Protein AF-A0A840Y8A4-F1 (afdb_monomer)

Nearest PDB structures (foldseek):
  4bb7-assembly2_C  TM=6.276E-01  e=5.719E-01  Saccharomyces cerevisiae
  6hq9-assembly2_B  TM=5.822E-01  e=1.535E+00  Homo sapiens
  8rth-assembly1_A  TM=4.497E-01  e=5.397E-01  Trypanosoma brucei

Radius of gyration: 28.58 Å; Cα contacts (8 Å, |Δi|>4): 169; chains: 1; bounding box: 85×35×84 Å

Mean predicted aligned error: 19.5 Å

Secondary structure (DSSP, 8-state):
-----------PPP----------------SSSSS---------------TT-TT--SPPPPPPPP-TT---------HHHHHHHHPPTT-EEEEEETTEEEEEEEEEEEE-TTS-EEEEEEESSTT-TT-S--EEEEEETTTEEEEE--SSTT------

pLDDT: mean 70.88, std 17.16, range [44.0, 96.19]

Foldseek 3Di:
DDDDDDDDDD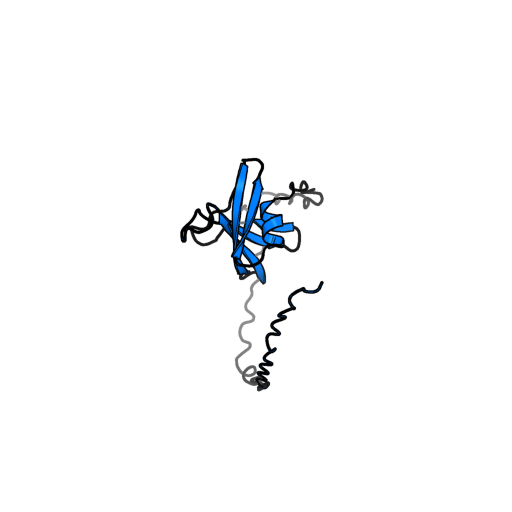DDDDDDPPDP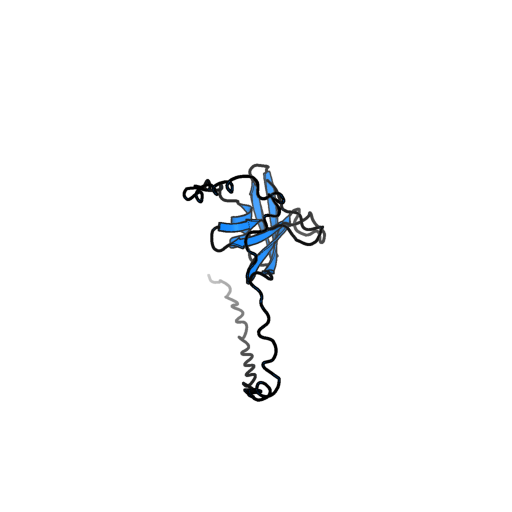DDDPDDDPPPPPPDDDPDDPDDPPPPPPCDPPPVPPPDDDDDDPPPPPDPPPPDPDDDQVLVCQVPPDAQDWDFTQDPVGTWIKGWHDWDQDPVRWIKTWIAIDDPDDPVHDAIWMWTQDVVNGTDTDDDPPPGRDRDDD

Organism: NCBI:txid693023

Sequence (160 aa):
MLTGPASARRKCPTRPTTVRVAAAIRPLALLLALAGPMLAGCARSTAESSWWNPAGIGPAPQSPPPATDVVLPARAADPLAAFAARARQGQAESVQLPQGVVSARMVRAYNAASGRECRELQFGPSGIAGGAPGATYCNDPSQGWVAARALLRGGAVYRP

Solvent-accessible surface area (backbone atoms only — not comparable to full-atom values): 11026 Å² total; per-residue (Å²): 134,89,82,85,84,81,88,82,84,82,78,77,83,84,77,85,80,82,77,85,78,76,86,79,88,73,87,84,85,78,84,86,84,87,81,77,100,73,74,98,64,90,73,75,77,74,70,82,80,39,94,88,48,89,79,74,79,73,81,77,80,76,76,75,75,80,80,85,76,76,77,73,73,82,70,76,82,52,56,66,34,57,43,60,74,69,56,47,76,69,40,68,48,79,41,73,50,99,92,44,78,42,40,39,28,30,66,46,76,47,68,46,97,86,69,34,50,30,36,35,31,38,36,49,75,89,83,53,90,86,48,48,71,26,32,35,33,30,49,36,97,90,74,41,50,38,86,35,72,46,88,57,96,74,44,34,61,81,74,134

Structure (mmCIF, N/CA/C/O backbone):
data_AF-A0A840Y8A4-F1
#
_entry.id   AF-A0A840Y8A4-F1
#
loop_
_atom_site.group_PDB
_atom_site.id
_atom_site.type_symbol
_atom_site.label_atom_id
_atom_site.label_alt_id
_atom_site.label_comp_id
_atom_site.label_asym_id
_atom_site.label_entity_id
_atom_site.label_seq_id
_atom_site.pdbx_PDB_ins_code
_atom_site.Cartn_x
_atom_site.Cartn_y
_atom_site.Cartn_z
_atom_site.occupancy
_atom_site.B_iso_or_equiv
_atom_site.auth_seq_id
_atom_site.auth_comp_id
_atom_site.auth_asym_id
_atom_site.auth_atom_id
_atom_site.pdbx_PDB_model_num
ATOM 1 N N . MET A 1 1 ? 33.668 -12.613 44.389 1.00 47.59 1 MET A N 1
ATOM 2 C CA . MET A 1 1 ? 33.091 -11.254 44.496 1.00 47.59 1 MET A CA 1
ATOM 3 C C . MET A 1 1 ? 32.134 -11.090 43.315 1.00 47.59 1 MET A C 1
ATOM 5 O O . MET A 1 1 ? 32.611 -10.979 42.201 1.00 47.59 1 MET A O 1
ATOM 9 N N . LEU A 1 2 ? 30.849 -11.462 43.423 1.00 50.22 2 LEU A N 1
ATOM 10 C CA . LEU A 1 2 ? 29.735 -10.659 43.979 1.00 50.22 2 LEU A CA 1
ATOM 11 C C . LEU A 1 2 ? 29.718 -9.277 43.307 1.00 50.22 2 LEU A C 1
ATOM 13 O O . LEU A 1 2 ? 30.499 -8.419 43.684 1.00 50.22 2 LEU A O 1
ATOM 17 N N . THR A 1 3 ? 28.921 -9.011 42.274 1.00 53.31 3 THR A N 1
ATOM 18 C CA . THR A 1 3 ? 27.483 -8.712 42.400 1.00 53.31 3 THR A CA 1
ATOM 19 C C . THR A 1 3 ? 26.913 -8.404 41.005 1.00 53.31 3 THR A C 1
ATOM 21 O O . THR A 1 3 ? 27.535 -7.690 40.227 1.00 53.31 3 THR A O 1
ATOM 24 N N . GLY A 1 4 ? 25.725 -8.924 40.687 1.00 44.00 4 GLY A N 1
ATOM 25 C CA . GLY A 1 4 ? 24.885 -8.402 39.601 1.00 44.00 4 GLY A CA 1
ATOM 26 C C . GLY A 1 4 ? 23.770 -7.511 40.162 1.00 44.00 4 GLY A C 1
ATOM 27 O O . GLY A 1 4 ? 23.504 -7.584 41.363 1.00 44.00 4 GLY A O 1
ATOM 28 N N . PRO A 1 5 ? 23.058 -6.737 39.324 1.00 65.06 5 PRO A N 1
ATOM 29 C CA . PRO A 1 5 ? 21.736 -6.246 39.687 1.00 65.06 5 PRO A CA 1
ATOM 30 C C . PRO A 1 5 ? 20.634 -6.747 38.740 1.00 65.06 5 PRO A C 1
ATOM 32 O O . PRO A 1 5 ? 20.546 -6.405 37.565 1.00 65.06 5 PRO A O 1
ATOM 35 N N . ALA A 1 6 ? 19.799 -7.601 39.329 1.00 56.97 6 ALA A N 1
ATOM 36 C CA . ALA A 1 6 ? 18.347 -7.481 39.441 1.00 56.97 6 ALA A CA 1
ATOM 37 C C . ALA A 1 6 ? 17.531 -6.879 38.274 1.00 56.97 6 ALA A C 1
ATOM 39 O O . ALA A 1 6 ? 17.394 -5.674 38.091 1.00 56.97 6 ALA A O 1
ATOM 40 N N . SER A 1 7 ? 16.841 -7.806 37.608 1.00 51.59 7 SER A N 1
ATOM 41 C CA . SER A 1 7 ? 15.458 -7.741 37.118 1.00 51.59 7 SER A CA 1
ATOM 42 C C . SER A 1 7 ? 14.576 -6.604 37.671 1.00 51.59 7 SER A C 1
ATOM 44 O O . SER A 1 7 ? 14.338 -6.521 38.872 1.00 51.59 7 SER A O 1
ATOM 46 N N . ALA A 1 8 ? 13.921 -5.869 36.767 1.00 60.44 8 ALA A N 1
ATOM 47 C CA . ALA A 1 8 ? 12.669 -5.167 37.053 1.00 60.44 8 ALA A CA 1
ATOM 48 C C . ALA A 1 8 ? 11.642 -5.461 35.945 1.00 60.44 8 ALA A C 1
ATOM 50 O O . ALA A 1 8 ? 11.446 -4.690 35.005 1.00 60.44 8 ALA A O 1
ATOM 51 N N . ARG A 1 9 ? 10.980 -6.622 36.046 1.00 55.09 9 ARG A N 1
ATOM 52 C CA . ARG A 1 9 ? 9.798 -6.960 35.239 1.00 55.09 9 ARG A CA 1
ATOM 53 C C . ARG A 1 9 ? 8.618 -6.120 35.726 1.00 55.09 9 ARG A C 1
ATOM 55 O O . ARG A 1 9 ? 8.007 -6.440 36.743 1.00 55.09 9 ARG A O 1
ATOM 62 N N . ARG A 1 10 ? 8.261 -5.065 34.995 1.00 63.56 10 ARG A N 1
ATOM 63 C CA . ARG A 1 10 ? 6.990 -4.362 35.208 1.00 63.56 10 ARG A CA 1
ATOM 64 C C . ARG A 1 10 ? 5.858 -5.178 34.579 1.00 63.56 10 ARG A C 1
ATOM 66 O O . ARG A 1 10 ? 5.663 -5.159 33.370 1.00 63.56 10 ARG A O 1
ATOM 73 N N . LYS A 1 11 ? 5.141 -5.934 35.416 1.00 58.84 11 LYS A N 1
ATOM 74 C CA . LYS A 1 11 ? 3.831 -6.516 35.092 1.00 58.84 11 LYS A CA 1
ATOM 75 C C . LYS A 1 11 ? 2.822 -5.369 34.986 1.00 58.84 11 LYS A C 1
ATOM 77 O O . LYS A 1 11 ? 2.496 -4.762 36.002 1.00 58.84 11 LYS A O 1
ATOM 82 N N . CYS A 1 12 ? 2.337 -5.066 33.783 1.00 60.59 12 CYS A N 1
ATOM 83 C CA . CYS A 1 12 ? 1.138 -4.242 33.636 1.00 60.59 12 CYS A CA 1
ATOM 84 C C . CYS A 1 12 ? -0.084 -5.068 34.072 1.00 60.59 12 CYS A C 1
ATOM 86 O O . CYS A 1 12 ? -0.254 -6.181 33.569 1.00 60.59 12 CYS A O 1
ATOM 88 N N . PRO A 1 13 ? -0.927 -4.564 34.988 1.00 67.75 13 PRO A N 1
ATOM 89 C CA . PRO A 1 13 ? -2.176 -5.220 35.335 1.00 67.75 13 PRO A CA 1
ATOM 90 C C . PRO A 1 13 ? -3.147 -5.174 34.149 1.00 67.75 13 PRO A C 1
ATOM 92 O O . PRO A 1 13 ? -3.542 -4.112 33.667 1.00 67.75 13 PRO A O 1
ATOM 95 N N . THR A 1 14 ? -3.520 -6.364 33.692 1.00 59.88 14 THR A N 1
ATOM 96 C CA . THR A 1 14 ? -4.618 -6.644 32.772 1.00 59.88 14 THR A CA 1
ATOM 97 C C . THR A 1 14 ? -5.914 -6.090 33.361 1.00 59.88 14 THR A C 1
ATOM 99 O O . THR A 1 14 ? -6.345 -6.530 34.425 1.00 59.88 14 THR A O 1
ATOM 102 N N . ARG A 1 15 ? -6.537 -5.116 32.691 1.00 59.41 15 ARG A N 1
ATOM 103 C CA . ARG A 1 15 ? -7.843 -4.569 33.076 1.00 59.41 15 ARG A CA 1
ATOM 104 C C . ARG A 1 15 ? -8.936 -5.334 32.317 1.00 59.41 15 ARG A C 1
ATOM 106 O O . ARG A 1 15 ? -9.026 -5.168 31.102 1.00 59.41 15 ARG A O 1
ATOM 113 N N . PRO A 1 16 ? -9.750 -6.179 32.974 1.00 58.38 16 PRO A N 1
ATOM 114 C CA . PRO A 1 16 ? -10.905 -6.785 32.333 1.00 58.38 16 PRO A CA 1
ATOM 115 C C . PRO A 1 16 ? -12.035 -5.755 32.294 1.00 58.38 16 PRO A C 1
ATOM 117 O O . PRO A 1 16 ? -12.735 -5.544 33.280 1.00 58.38 16 PRO A O 1
ATOM 120 N N . THR A 1 17 ? -12.221 -5.093 31.154 1.00 57.06 17 THR A N 1
ATOM 121 C CA . THR A 1 17 ? -13.444 -4.321 30.919 1.00 57.06 17 THR A CA 1
ATOM 122 C C . THR A 1 17 ? -14.475 -5.255 30.299 1.00 57.06 17 THR A C 1
ATOM 124 O O . THR A 1 17 ? -14.635 -5.338 29.084 1.00 57.06 17 THR A O 1
ATOM 127 N N . THR A 1 18 ? -15.163 -6.005 31.155 1.00 54.25 18 THR A N 1
ATOM 128 C CA . THR A 1 18 ? -16.422 -6.666 30.815 1.00 54.25 18 THR A CA 1
ATOM 129 C C . THR A 1 18 ? -17.486 -5.600 30.596 1.00 54.25 18 THR A C 1
ATOM 131 O O . THR A 1 18 ? -18.108 -5.137 31.549 1.00 54.25 18 THR A O 1
ATOM 134 N N . VAL A 1 19 ? -17.718 -5.218 29.342 1.00 54.78 19 VAL A N 1
ATOM 135 C CA . VAL A 1 19 ? -18.962 -4.547 28.957 1.00 54.78 19 VAL A CA 1
ATOM 136 C C . VAL A 1 19 ? -19.874 -5.609 28.357 1.00 54.78 19 VAL A C 1
ATOM 138 O O . VAL A 1 19 ? -19.803 -5.935 27.176 1.00 54.78 19 VAL A O 1
ATOM 141 N N . ARG A 1 20 ? -20.718 -6.190 29.213 1.00 52.62 20 ARG A N 1
ATOM 142 C CA . ARG A 1 20 ? -21.919 -6.908 28.788 1.00 52.62 20 ARG A CA 1
ATOM 143 C C . ARG A 1 20 ? -22.947 -5.850 28.390 1.00 52.62 20 ARG A C 1
ATOM 145 O O . ARG A 1 20 ? -23.600 -5.294 29.267 1.00 52.62 20 ARG A O 1
ATOM 152 N N . VAL A 1 21 ? -23.084 -5.554 27.099 1.00 53.09 21 VAL A N 1
ATOM 153 C CA . VAL A 1 21 ? -24.300 -4.890 26.609 1.00 53.09 21 VAL A C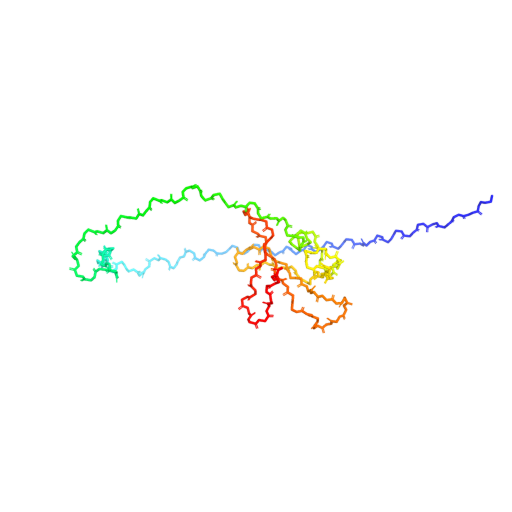A 1
ATOM 154 C C . VAL A 1 21 ? -25.271 -5.985 26.213 1.00 53.09 21 VAL A C 1
ATOM 156 O O . VAL A 1 21 ? -24.994 -6.811 25.345 1.00 53.09 21 VAL A O 1
ATOM 159 N N . ALA A 1 22 ? -26.366 -6.021 26.959 1.00 49.91 22 ALA A N 1
ATOM 160 C CA . ALA A 1 22 ? -27.440 -6.974 26.834 1.00 49.91 22 ALA A CA 1
ATOM 161 C C . ALA A 1 22 ? -28.058 -6.946 25.432 1.00 49.91 22 ALA A C 1
ATOM 163 O O . ALA A 1 22 ? -28.280 -5.890 24.838 1.00 49.91 22 ALA A O 1
ATOM 164 N N . ALA A 1 23 ? -28.377 -8.143 24.952 1.00 49.72 23 ALA A N 1
ATOM 165 C CA . ALA A 1 23 ? -29.272 -8.370 23.841 1.00 49.72 23 ALA A CA 1
ATOM 166 C C . ALA A 1 23 ? -30.635 -7.725 24.135 1.00 49.72 23 ALA A C 1
ATOM 168 O O . ALA A 1 23 ? -31.332 -8.126 25.065 1.00 49.72 23 ALA A O 1
ATOM 169 N N . ALA A 1 24 ? -31.028 -6.754 23.315 1.00 53.53 24 ALA A N 1
ATOM 170 C CA . ALA A 1 24 ? -32.411 -6.315 23.201 1.00 53.53 24 ALA A CA 1
ATOM 171 C C . ALA A 1 24 ? -32.947 -6.814 21.858 1.00 53.53 24 ALA A C 1
ATOM 173 O O . ALA A 1 24 ? -32.979 -6.109 20.855 1.00 53.53 24 ALA A O 1
ATOM 174 N N . ILE A 1 25 ? -33.332 -8.087 21.862 1.00 54.22 25 ILE A N 1
ATOM 175 C CA . ILE A 1 25 ? -34.215 -8.676 20.864 1.00 54.22 25 ILE A CA 1
ATOM 176 C C . ILE A 1 25 ? -35.586 -8.034 21.086 1.00 54.22 25 ILE A C 1
ATOM 178 O O . ILE A 1 25 ? -36.224 -8.287 22.108 1.00 54.22 25 ILE A O 1
ATOM 182 N N . ARG A 1 26 ? -36.059 -7.217 2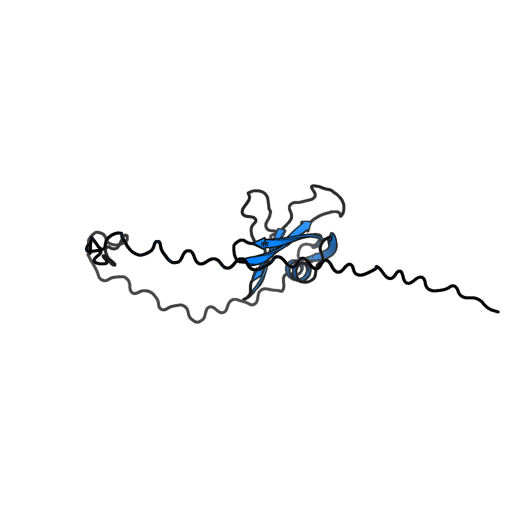0.141 1.00 49.06 26 ARG A N 1
ATOM 183 C CA . ARG A 1 26 ? -37.494 -6.956 19.985 1.00 49.06 26 ARG A CA 1
ATOM 184 C C . ARG A 1 26 ? -37.892 -7.056 18.509 1.00 49.06 26 ARG A C 1
ATOM 186 O O . ARG A 1 26 ? -37.342 -6.323 17.689 1.00 49.06 26 ARG A O 1
ATOM 193 N N . PRO A 1 27 ? -38.815 -7.975 18.171 1.00 46.09 27 PRO A N 1
ATOM 194 C CA . PRO A 1 27 ? -39.220 -8.256 16.807 1.00 46.09 27 PRO A CA 1
ATOM 195 C C . PRO A 1 27 ? -40.250 -7.212 16.374 1.00 46.09 27 PRO A C 1
ATOM 197 O O . PRO A 1 27 ? -41.375 -7.208 16.862 1.00 46.09 27 PRO A O 1
ATOM 200 N N . LEU A 1 28 ? -39.890 -6.336 15.438 1.00 47.59 28 LEU A N 1
ATOM 201 C CA . LEU A 1 28 ? -40.871 -5.527 14.707 1.00 47.59 28 LEU A CA 1
ATOM 202 C C . LEU A 1 28 ? -41.238 -6.231 13.391 1.00 47.59 28 LEU A C 1
ATOM 204 O O . LEU A 1 28 ? -41.190 -5.662 12.307 1.00 47.59 28 LEU A O 1
ATOM 208 N N . ALA A 1 29 ? -41.576 -7.513 13.506 1.00 51.56 29 ALA A N 1
ATOM 209 C CA . ALA A 1 29 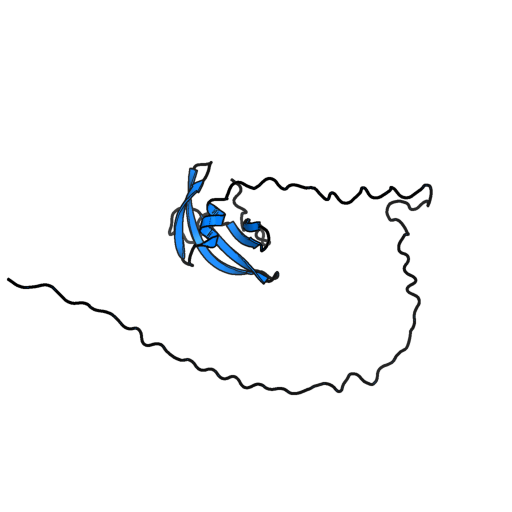? -42.158 -8.325 12.450 1.00 51.56 29 ALA A CA 1
ATOM 210 C C . ALA A 1 29 ? -43.689 -8.214 12.527 1.00 51.56 29 ALA A C 1
ATOM 212 O O . ALA A 1 29 ? -44.349 -9.179 12.886 1.00 51.56 29 ALA A O 1
ATOM 213 N N . LEU A 1 30 ? -44.263 -7.026 12.287 1.00 52.62 30 LEU A N 1
ATOM 214 C CA . LEU A 1 30 ? -45.726 -6.888 12.156 1.00 52.62 30 LEU A CA 1
ATOM 215 C C . LEU A 1 30 ? -46.199 -5.606 11.439 1.00 52.62 30 LEU A C 1
ATOM 217 O O . LEU A 1 30 ? -47.269 -5.088 11.734 1.00 52.62 30 LEU A O 1
ATOM 221 N N . LEU A 1 31 ? -45.425 -5.080 10.487 1.00 49.50 31 LEU A N 1
ATOM 222 C CA . LEU A 1 31 ? -45.873 -4.006 9.577 1.00 49.50 31 LEU A CA 1
ATOM 223 C C . LEU A 1 31 ? -45.632 -4.390 8.106 1.00 49.50 31 LEU A C 1
ATOM 225 O O . LEU A 1 31 ? -45.325 -3.559 7.262 1.00 49.50 31 LEU A O 1
ATOM 229 N N . LEU A 1 32 ? -45.764 -5.686 7.816 1.00 52.44 32 LEU A N 1
ATOM 230 C CA . LEU A 1 32 ? -45.528 -6.305 6.506 1.00 52.44 32 LEU A CA 1
ATOM 231 C C . LEU A 1 32 ? -46.817 -6.869 5.878 1.00 52.44 32 LEU A C 1
ATOM 233 O O . LEU A 1 32 ? -46.741 -7.737 5.018 1.00 52.44 32 LEU A O 1
ATOM 237 N N . ALA A 1 33 ? -48.003 -6.420 6.310 1.00 54.59 33 ALA A N 1
ATOM 238 C CA . ALA A 1 33 ? -49.244 -7.138 6.000 1.00 54.59 33 ALA A CA 1
ATOM 239 C C . ALA A 1 33 ? -50.300 -6.415 5.143 1.00 54.59 33 ALA A C 1
ATOM 241 O O . ALA A 1 33 ? -51.204 -7.104 4.692 1.00 54.59 33 ALA A O 1
ATOM 242 N N . LEU A 1 34 ? -50.264 -5.098 4.889 1.00 57.78 34 LEU A N 1
ATOM 243 C CA . LEU A 1 34 ? -51.492 -4.404 4.430 1.00 57.78 34 LEU A CA 1
ATOM 244 C C . LEU A 1 34 ? -51.298 -3.243 3.430 1.00 57.78 34 LEU A C 1
ATOM 246 O O . LEU A 1 34 ? -51.934 -2.202 3.545 1.00 57.78 34 LEU A O 1
ATOM 250 N N . ALA A 1 35 ? -50.465 -3.426 2.407 1.00 56.53 35 ALA A N 1
ATOM 251 C CA . ALA A 1 35 ? -50.504 -2.601 1.190 1.00 56.53 35 ALA A CA 1
ATOM 252 C C . ALA A 1 35 ? -49.871 -3.411 0.048 1.00 56.53 35 ALA A C 1
ATOM 254 O O . ALA A 1 35 ? -48.658 -3.457 -0.099 1.00 56.53 35 ALA A O 1
ATOM 255 N N . GLY A 1 36 ? -50.627 -4.262 -0.637 1.00 56.59 36 GLY A N 1
ATOM 256 C CA . GLY A 1 36 ? -51.391 -3.825 -1.802 1.00 56.59 36 GLY A CA 1
ATOM 257 C C . GLY A 1 36 ? -50.744 -4.418 -3.061 1.00 56.59 36 GLY A C 1
ATOM 258 O O . GLY A 1 36 ? -49.879 -3.774 -3.649 1.00 56.59 36 GLY A O 1
ATOM 259 N N . PRO A 1 37 ? -51.109 -5.652 -3.465 1.00 59.09 37 PRO A N 1
ATOM 260 C CA . PRO A 1 37 ? -50.604 -6.284 -4.674 1.00 59.09 37 PRO A CA 1
ATOM 261 C C . PRO A 1 37 ? -51.394 -5.714 -5.848 1.00 59.09 37 PRO A C 1
ATOM 263 O O . PRO A 1 37 ? -52.388 -6.280 -6.290 1.00 59.09 37 PRO A O 1
ATOM 266 N N . MET A 1 38 ? -50.999 -4.538 -6.311 1.00 56.53 38 MET A N 1
ATOM 267 C CA . MET A 1 38 ? -51.551 -3.944 -7.516 1.00 56.53 38 MET A CA 1
ATOM 268 C C . MET A 1 38 ? -50.392 -3.582 -8.425 1.00 56.53 38 MET A C 1
ATOM 270 O O . MET A 1 38 ? -49.465 -2.893 -8.012 1.00 56.53 38 MET A O 1
ATOM 274 N N . LEU A 1 39 ? -50.508 -4.059 -9.664 1.00 57.66 39 LEU A N 1
ATOM 275 C CA . LEU A 1 39 ? -49.622 -3.852 -10.810 1.00 57.66 39 LEU A CA 1
ATOM 276 C C . LEU A 1 39 ? -48.515 -4.901 -10.966 1.00 57.66 39 LEU A C 1
ATOM 278 O O . LEU A 1 39 ? -47.320 -4.623 -11.001 1.00 57.66 39 LEU A O 1
ATOM 282 N N . ALA A 1 40 ? -48.984 -6.123 -11.233 1.00 56.97 40 ALA A N 1
ATOM 283 C CA . ALA A 1 40 ? -48.490 -6.893 -12.366 1.00 56.97 40 ALA A CA 1
ATOM 284 C C . ALA A 1 40 ? -48.448 -5.975 -13.606 1.00 56.97 40 ALA A C 1
ATOM 286 O O . ALA A 1 40 ? -49.458 -5.737 -14.264 1.00 56.97 40 ALA A O 1
ATOM 287 N N . GLY A 1 41 ? -47.284 -5.380 -13.847 1.00 46.50 41 GLY A N 1
ATOM 288 C CA . GLY A 1 41 ? -47.007 -4.484 -14.958 1.00 46.50 41 GLY A CA 1
ATOM 289 C C . GLY A 1 41 ? -45.838 -5.040 -15.753 1.00 46.50 41 GLY A C 1
ATOM 290 O O . GLY A 1 41 ? -44.736 -5.189 -15.237 1.00 46.50 41 GLY A O 1
ATOM 291 N N . CYS A 1 42 ? -46.121 -5.388 -17.002 1.00 61.16 42 CYS A N 1
ATOM 292 C CA . CYS A 1 42 ? -45.224 -5.918 -18.015 1.00 61.16 42 CYS A CA 1
ATOM 293 C C . CYS A 1 42 ? -43.871 -5.188 -18.095 1.00 61.16 42 CYS A C 1
ATOM 295 O O . CYS A 1 42 ? -43.721 -4.247 -18.866 1.00 61.16 42 CYS A O 1
ATOM 297 N N . ALA A 1 43 ? -42.846 -5.691 -17.412 1.00 50.16 43 ALA A N 1
ATOM 298 C CA . ALA A 1 43 ? -41.471 -5.509 -17.856 1.00 50.16 43 ALA A CA 1
ATOM 299 C C . ALA A 1 43 ? -41.077 -6.771 -18.623 1.00 50.16 43 ALA A C 1
ATOM 301 O O . ALA A 1 43 ? -40.318 -7.613 -18.146 1.00 50.16 43 ALA A O 1
ATOM 302 N N . ARG A 1 44 ? -41.654 -6.917 -19.827 1.00 52.50 44 ARG A N 1
ATOM 303 C CA . ARG A 1 44 ? -41.023 -7.721 -20.874 1.00 52.50 44 ARG A CA 1
ATOM 304 C C . ARG A 1 44 ? -39.611 -7.179 -20.991 1.00 52.50 44 ARG A C 1
ATOM 306 O O . ARG A 1 44 ? -39.420 -6.020 -21.345 1.00 52.50 44 ARG A O 1
ATOM 313 N N . SER A 1 45 ? -38.658 -8.009 -20.613 1.00 50.62 45 SER A N 1
ATOM 314 C CA . SER A 1 45 ? -37.243 -7.764 -20.768 1.00 50.62 45 SER A CA 1
ATOM 315 C C . SER A 1 45 ? -36.979 -7.521 -22.252 1.00 50.62 45 SER A C 1
ATOM 317 O O . SER A 1 45 ? -36.791 -8.462 -23.011 1.00 50.62 45 SER A O 1
ATOM 319 N N . THR A 1 46 ? -36.958 -6.261 -22.680 1.00 54.34 46 THR A N 1
ATOM 320 C CA . THR A 1 46 ? -36.198 -5.855 -23.861 1.00 54.34 46 THR A CA 1
ATOM 321 C C . THR A 1 46 ? -34.727 -5.872 -23.456 1.00 54.34 46 THR A C 1
ATOM 323 O O . THR A 1 46 ? -34.062 -4.843 -23.363 1.00 54.34 46 THR A O 1
ATOM 326 N N . ALA A 1 47 ? -34.220 -7.068 -23.148 1.00 50.94 47 ALA A N 1
ATOM 327 C CA . ALA A 1 47 ? -32.872 -7.372 -23.571 1.00 50.94 47 ALA A CA 1
ATOM 328 C C . ALA A 1 47 ? -32.888 -7.255 -25.106 1.00 50.94 47 ALA A C 1
ATOM 330 O O . ALA A 1 47 ? -33.898 -7.556 -25.731 1.00 50.94 47 ALA A O 1
ATOM 331 N N . GLU A 1 48 ? -31.796 -6.794 -25.703 1.00 55.00 48 GLU A N 1
ATOM 332 C CA . GLU A 1 48 ? -31.558 -6.851 -27.156 1.00 55.00 48 GLU A CA 1
ATOM 333 C C . GLU A 1 48 ? -32.050 -5.690 -28.040 1.00 55.00 48 GLU A C 1
ATOM 335 O O . GLU A 1 48 ? -31.877 -5.771 -29.251 1.00 55.00 48 GLU A O 1
ATOM 340 N N . SER A 1 49 ? -32.501 -4.540 -27.516 1.00 53.28 49 SER A N 1
ATOM 341 C CA . SER A 1 49 ? -32.402 -3.299 -28.316 1.00 53.28 49 SER A CA 1
ATOM 342 C C . SER A 1 49 ? -31.000 -2.709 -28.144 1.00 53.28 49 SER A C 1
ATOM 344 O O . SER A 1 49 ? -30.736 -1.833 -27.319 1.00 53.28 49 SER A O 1
ATOM 346 N N . SER A 1 50 ? -30.085 -3.311 -28.893 1.00 60.38 50 SER A N 1
ATOM 347 C CA . SER A 1 50 ? -28.685 -2.982 -29.126 1.00 60.38 50 SER A CA 1
ATOM 348 C C . SER A 1 50 ? -28.413 -1.481 -29.245 1.00 60.38 50 SER A C 1
ATOM 350 O O . SER A 1 50 ? -28.574 -0.891 -30.311 1.00 60.38 50 SER A O 1
ATOM 352 N N . TRP A 1 51 ? -27.857 -0.887 -28.184 1.00 60.88 51 TRP A N 1
ATOM 353 C CA . TRP A 1 51 ? -27.210 0.436 -28.227 1.00 60.88 51 TRP A CA 1
ATOM 354 C C . TRP A 1 51 ? -26.163 0.552 -29.354 1.00 60.88 51 TRP A C 1
ATOM 356 O O . TRP A 1 51 ? -25.842 1.650 -29.794 1.00 60.88 51 TRP A O 1
ATOM 366 N N . TRP A 1 52 ? -25.645 -0.586 -29.827 1.00 65.75 52 TRP A N 1
ATOM 367 C CA . TRP A 1 52 ? -24.664 -0.706 -30.901 1.00 65.75 52 TRP A CA 1
ATOM 368 C C . TRP A 1 52 ? -25.273 -1.009 -32.291 1.00 65.75 52 TRP A C 1
ATOM 370 O O . TRP A 1 52 ? -24.547 -0.943 -33.277 1.00 65.75 52 TRP A O 1
ATOM 380 N N . ASN A 1 53 ? -26.575 -1.324 -32.405 1.00 61.94 53 ASN A N 1
ATOM 381 C CA . ASN A 1 53 ? -27.248 -1.599 -33.687 1.00 61.94 53 ASN A CA 1
ATOM 382 C C . ASN A 1 53 ? -28.710 -1.108 -33.681 1.00 61.94 53 ASN A C 1
ATOM 384 O O . ASN A 1 53 ? -29.626 -1.891 -33.427 1.00 61.94 53 ASN A O 1
ATOM 388 N N . PRO A 1 54 ? -28.949 0.187 -33.943 1.00 61.81 54 PRO A N 1
ATOM 389 C CA . PRO A 1 54 ? -30.294 0.761 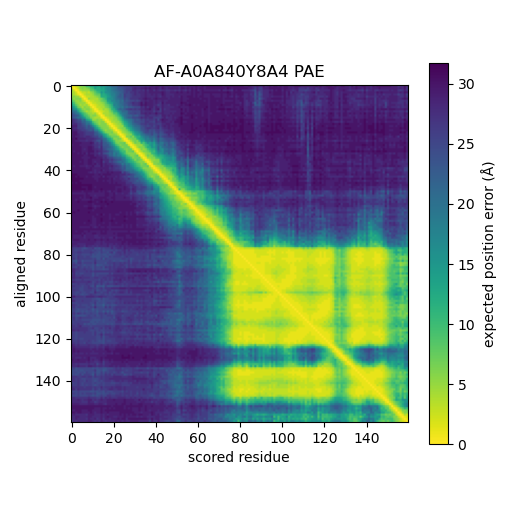-33.965 1.00 61.81 54 PRO A CA 1
ATOM 390 C C . PRO A 1 54 ? -31.103 0.390 -35.220 1.00 61.81 54 PRO A C 1
ATOM 392 O O . PRO A 1 54 ? -32.311 0.602 -3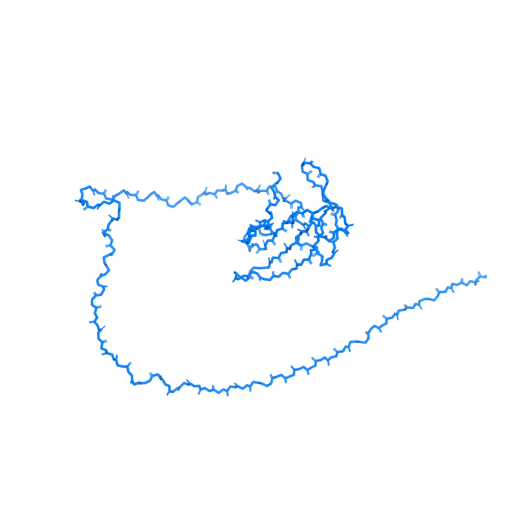5.243 1.00 61.81 54 PRO A O 1
ATOM 395 N N . ALA A 1 55 ? -30.461 -0.147 -36.264 1.00 70.12 55 ALA A N 1
ATOM 396 C CA . ALA A 1 55 ? -31.104 -0.456 -37.543 1.00 70.12 55 ALA A CA 1
ATOM 397 C C . ALA A 1 55 ? -31.513 -1.934 -37.683 1.00 70.12 55 ALA A C 1
ATOM 399 O O . ALA A 1 55 ? -32.205 -2.281 -38.635 1.00 70.12 55 ALA A O 1
ATOM 400 N N . GLY A 1 56 ? -31.083 -2.815 -36.770 1.00 61.62 56 GLY A N 1
ATOM 401 C CA . GLY A 1 56 ? -31.380 -4.252 -36.839 1.00 61.62 56 GLY A CA 1
ATOM 402 C C . GLY A 1 56 ? -30.796 -4.954 -38.073 1.00 61.62 56 GLY A C 1
ATOM 403 O O . GLY A 1 56 ? -31.220 -6.056 -38.413 1.00 61.62 56 GLY A O 1
ATOM 404 N N . ILE A 1 57 ? -29.839 -4.325 -38.764 1.00 66.62 57 ILE A N 1
ATOM 405 C CA . ILE A 1 57 ? -29.234 -4.869 -39.981 1.00 66.62 57 ILE A CA 1
ATOM 406 C C . ILE A 1 57 ? -27.988 -5.656 -39.574 1.00 66.62 57 ILE A C 1
ATOM 408 O O . ILE A 1 57 ? -26.991 -5.078 -39.147 1.00 66.62 57 ILE A O 1
ATOM 412 N N . GLY A 1 58 ? -28.055 -6.980 -39.705 1.00 65.81 58 GLY A N 1
ATOM 413 C CA . GLY A 1 58 ? -26.909 -7.883 -39.587 1.00 65.81 58 GLY A CA 1
ATOM 414 C C . GLY A 1 58 ? -26.875 -8.730 -38.306 1.00 65.81 58 GLY A C 1
ATOM 415 O O . GLY A 1 58 ? -27.409 -8.324 -37.271 1.00 65.81 58 GLY A O 1
ATOM 416 N N . PRO A 1 59 ? -26.264 -9.928 -38.369 1.00 69.88 59 PRO A N 1
ATOM 417 C CA . PRO A 1 59 ? -26.115 -10.802 -37.211 1.00 69.88 59 PRO A CA 1
ATOM 418 C C . PRO A 1 59 ? -25.287 -10.118 -36.118 1.00 69.88 59 PRO A C 1
ATOM 420 O O . PRO A 1 59 ? -24.341 -9.382 -36.409 1.00 69.88 59 PRO A O 1
ATOM 423 N N . ALA A 1 60 ? -25.634 -10.374 -34.854 1.00 69.31 60 ALA A N 1
ATOM 424 C CA . ALA A 1 60 ? -24.857 -9.873 -33.729 1.00 69.31 60 ALA A CA 1
ATOM 425 C C . ALA A 1 60 ? -23.403 -10.366 -33.809 1.00 69.31 60 ALA A C 1
ATOM 427 O O . ALA A 1 60 ? -23.184 -11.539 -34.131 1.00 69.31 60 ALA A O 1
ATOM 428 N N . PRO A 1 61 ? -22.406 -9.506 -33.526 1.00 65.94 61 PRO A N 1
ATOM 429 C CA . PRO A 1 61 ? -21.028 -9.951 -33.431 1.00 65.94 61 PRO A CA 1
ATOM 430 C C . PRO A 1 61 ? -20.959 -11.046 -32.368 1.00 65.94 61 PRO A C 1
ATOM 432 O O . PRO A 1 61 ? -21.380 -10.855 -31.225 1.00 65.94 61 PRO A O 1
ATOM 435 N N . GLN A 1 62 ? -20.476 -12.220 -32.769 1.00 72.62 62 GLN A N 1
ATOM 436 C CA . GLN A 1 62 ? -20.272 -13.335 -31.855 1.00 72.62 62 GLN A CA 1
ATOM 437 C C . GLN A 1 62 ? -19.275 -12.886 -30.787 1.00 72.62 62 GLN A C 1
ATOM 439 O O . GLN A 1 62 ? -18.177 -12.426 -31.107 1.00 72.62 62 GLN A O 1
ATOM 444 N N . SER A 1 63 ? -19.688 -12.964 -29.519 1.00 66.06 63 SER A N 1
ATOM 445 C CA . SER A 1 63 ? -18.812 -12.627 -28.402 1.00 66.06 63 SER A CA 1
ATOM 446 C C . SER A 1 63 ? -17.595 -13.556 -28.459 1.00 66.06 63 SER A C 1
ATOM 448 O O . SER A 1 63 ? -17.787 -14.773 -28.555 1.00 66.06 63 SER A O 1
ATOM 450 N N . PRO A 1 64 ? -16.358 -13.027 -28.461 1.00 72.94 64 PRO A N 1
ATOM 451 C CA . PRO A 1 64 ? -15.179 -13.876 -28.417 1.00 72.94 64 PRO A CA 1
ATOM 452 C C . PRO A 1 64 ? -15.248 -14.767 -27.168 1.00 72.94 64 PRO A C 1
ATOM 454 O O . PRO A 1 64 ? -15.741 -14.317 -26.127 1.00 72.94 64 PRO A O 1
ATOM 457 N N . PRO A 1 65 ? -14.793 -16.030 -27.254 1.00 76.81 65 PRO A N 1
ATOM 458 C CA . PRO A 1 65 ? -14.815 -16.933 -26.113 1.00 76.81 65 PRO A CA 1
ATOM 459 C C . PRO A 1 65 ? -14.089 -16.288 -24.921 1.00 76.81 65 PRO A C 1
ATOM 461 O O . PRO A 1 65 ? -13.112 -15.557 -25.129 1.00 76.81 65 PRO A O 1
ATOM 464 N N . PRO A 1 66 ? -14.555 -16.520 -23.678 1.00 66.25 66 PRO A N 1
ATOM 465 C CA . PRO A 1 66 ? -13.894 -15.978 -22.500 1.00 66.25 66 PRO A CA 1
ATOM 466 C C . PRO A 1 66 ? -12.431 -16.422 -22.520 1.00 66.25 66 PRO A C 1
ATOM 468 O O . PRO A 1 66 ? -12.147 -17.607 -22.676 1.00 66.25 66 PRO A O 1
ATOM 471 N N . ALA A 1 67 ? -11.507 -15.468 -22.397 1.00 67.19 67 ALA A N 1
ATOM 472 C CA . ALA A 1 67 ? -10.084 -15.765 -22.322 1.00 67.19 67 ALA A CA 1
ATOM 473 C C . ALA A 1 67 ? -9.814 -16.541 -21.022 1.00 67.19 67 ALA A C 1
ATOM 475 O O . ALA A 1 67 ? -9.652 -15.950 -19.957 1.00 67.19 67 ALA A O 1
ATOM 476 N N . THR A 1 68 ? -9.828 -17.871 -21.105 1.00 66.56 68 THR A N 1
ATOM 477 C CA . THR A 1 68 ? -9.653 -18.785 -19.967 1.00 66.56 68 THR A CA 1
ATOM 478 C C . THR A 1 68 ? -8.199 -18.945 -19.534 1.00 66.56 68 THR A C 1
ATOM 480 O O . THR A 1 68 ? -7.955 -19.453 -18.448 1.00 66.56 68 THR A O 1
ATOM 483 N N . ASP A 1 69 ? -7.245 -18.438 -20.318 1.00 53.84 69 ASP A N 1
ATOM 484 C CA . ASP A 1 69 ? -5.806 -18.635 -20.099 1.00 53.84 69 ASP A CA 1
ATOM 485 C C . ASP A 1 69 ? -5.024 -17.318 -20.065 1.00 53.84 69 ASP A C 1
ATOM 487 O O . ASP A 1 69 ? -3.943 -17.180 -20.642 1.00 53.84 69 ASP A O 1
ATOM 491 N N . VAL A 1 70 ? -5.551 -16.314 -19.359 1.00 60.56 70 VAL A N 1
ATOM 492 C CA . VAL A 1 70 ? -4.727 -15.157 -18.994 1.00 60.56 70 VAL A CA 1
ATOM 493 C C . VAL A 1 70 ? -3.828 -15.568 -17.829 1.00 60.56 70 VAL A C 1
ATOM 495 O O . VAL A 1 70 ? -4.157 -15.374 -16.660 1.00 60.56 70 VAL A O 1
ATOM 498 N N . VAL A 1 71 ? -2.670 -16.143 -18.155 1.00 58.53 71 VAL A N 1
ATOM 499 C CA . VAL A 1 71 ? -1.568 -16.308 -17.203 1.00 58.53 71 VAL A CA 1
ATOM 500 C C . VAL A 1 71 ? -1.066 -14.909 -16.855 1.00 58.53 71 VAL A C 1
ATOM 502 O O . VAL A 1 71 ? -0.296 -14.305 -17.604 1.00 58.53 71 VAL A O 1
ATOM 505 N N . LEU A 1 72 ? -1.537 -14.348 -15.736 1.00 57.19 72 LEU A N 1
ATOM 506 C CA . LEU A 1 72 ? -0.968 -13.108 -15.219 1.00 57.19 72 LEU A CA 1
ATOM 507 C C . LEU A 1 72 ? 0.495 -13.392 -14.848 1.00 57.19 72 LEU A C 1
ATOM 509 O O . LEU A 1 72 ? 0.736 -14.266 -14.011 1.00 57.19 72 LEU A O 1
ATOM 513 N N . PRO A 1 73 ? 1.476 -12.678 -15.430 1.00 53.62 73 PRO A N 1
ATOM 514 C CA . PRO A 1 73 ? 2.866 -12.853 -15.044 1.00 53.62 73 PRO A CA 1
ATOM 515 C C . PRO A 1 73 ? 2.998 -12.600 -13.542 1.00 53.62 73 PRO A C 1
ATOM 517 O O . PRO A 1 73 ? 2.469 -11.610 -13.023 1.00 53.62 73 PRO A O 1
ATOM 520 N N . ALA A 1 74 ? 3.685 -13.511 -12.849 1.00 53.19 74 ALA A N 1
ATOM 521 C CA . ALA A 1 74 ? 3.994 -13.365 -11.436 1.00 53.19 74 ALA A CA 1
ATOM 522 C C . ALA A 1 74 ? 4.717 -12.026 -11.247 1.00 53.19 74 ALA A C 1
ATOM 524 O O . ALA A 1 74 ? 5.846 -11.846 -11.710 1.00 53.19 74 ALA A O 1
ATOM 525 N N . ARG A 1 75 ? 4.040 -11.044 -10.639 1.00 59.56 75 ARG A N 1
ATOM 526 C CA . ARG A 1 75 ? 4.661 -9.744 -10.383 1.00 59.56 75 ARG A CA 1
ATOM 527 C C . ARG A 1 75 ? 5.823 -9.967 -9.427 1.00 59.56 75 ARG A C 1
ATOM 529 O O . ARG A 1 75 ? 5.662 -10.648 -8.415 1.00 59.56 75 ARG A O 1
ATOM 536 N N . ALA A 1 76 ? 6.975 -9.381 -9.749 1.00 58.72 76 ALA A N 1
ATOM 537 C CA . ALA A 1 76 ? 8.093 -9.310 -8.820 1.00 58.72 76 ALA A CA 1
ATOM 538 C C . ALA A 1 76 ? 7.581 -8.797 -7.466 1.00 58.72 76 ALA A C 1
ATOM 540 O O . ALA A 1 76 ? 6.790 -7.851 -7.425 1.00 58.72 76 ALA A O 1
ATOM 541 N N . ALA A 1 77 ? 7.979 -9.465 -6.382 1.00 71.88 77 ALA A N 1
ATOM 542 C CA . ALA A 1 77 ? 7.517 -9.137 -5.042 1.00 71.88 77 ALA A CA 1
ATOM 543 C C . ALA A 1 77 ? 7.849 -7.672 -4.729 1.00 71.88 77 ALA A C 1
ATOM 545 O O . ALA A 1 77 ? 9.019 -7.297 -4.666 1.00 71.88 77 ALA A O 1
ATOM 546 N N . ASP A 1 78 ? 6.819 -6.844 -4.563 1.00 87.25 78 ASP A N 1
ATOM 547 C CA . ASP A 1 78 ? 6.987 -5.434 -4.231 1.00 87.25 78 ASP A CA 1
ATOM 548 C C . ASP A 1 78 ? 7.517 -5.320 -2.785 1.00 87.25 78 ASP A C 1
ATOM 550 O O . ASP A 1 78 ? 6.830 -5.728 -1.837 1.00 87.25 78 ASP A O 1
ATOM 554 N N . PRO A 1 79 ? 8.735 -4.786 -2.576 1.00 92.06 79 PRO A N 1
ATOM 555 C CA . PRO A 1 79 ? 9.335 -4.704 -1.250 1.00 92.06 79 PRO A CA 1
ATOM 556 C C . PRO A 1 79 ? 8.541 -3.784 -0.306 1.00 92.06 79 PRO A C 1
ATOM 558 O O . PRO A 1 79 ? 8.521 -4.020 0.907 1.00 92.06 79 PRO A O 1
ATOM 561 N N . LEU A 1 80 ? 7.819 -2.786 -0.835 1.00 92.06 80 LEU A N 1
ATOM 562 C CA . LEU A 1 80 ? 6.923 -1.943 -0.041 1.00 92.06 80 LEU A CA 1
ATOM 563 C C . LEU A 1 80 ? 5.651 -2.687 0.367 1.00 92.06 80 LEU A C 1
ATOM 565 O O . LEU A 1 80 ? 5.198 -2.530 1.502 1.00 92.06 80 LEU A O 1
ATOM 569 N N . ALA A 1 81 ? 5.108 -3.540 -0.501 1.00 93.25 81 ALA A N 1
ATOM 570 C CA . ALA A 1 81 ? 3.991 -4.412 -0.145 1.00 93.25 81 ALA A CA 1
ATOM 571 C C . ALA A 1 81 ? 4.383 -5.405 0.961 1.00 93.25 81 ALA A C 1
ATOM 573 O O . ALA A 1 81 ? 3.632 -5.605 1.919 1.00 93.25 81 ALA A O 1
ATOM 574 N N . ALA A 1 82 ? 5.592 -5.971 0.888 1.00 94.00 82 ALA A N 1
ATOM 575 C CA . ALA A 1 82 ? 6.124 -6.841 1.934 1.00 94.00 82 ALA A CA 1
ATOM 576 C C . ALA A 1 82 ? 6.294 -6.099 3.271 1.00 94.00 82 ALA A C 1
ATOM 578 O O . ALA A 1 82 ? 6.050 -6.674 4.336 1.00 94.00 82 ALA A O 1
ATOM 579 N N . PHE A 1 83 ? 6.721 -4.831 3.241 1.00 94.94 83 PHE A N 1
ATOM 580 C CA . PHE A 1 83 ? 6.765 -3.984 4.435 1.00 94.94 83 PHE A CA 1
ATOM 581 C C . PHE A 1 83 ? 5.359 -3.727 4.981 1.00 94.94 83 PHE A C 1
ATOM 583 O O . PHE A 1 83 ? 5.115 -3.987 6.159 1.00 94.94 83 PHE A O 1
ATOM 590 N N . ALA A 1 84 ? 4.412 -3.318 4.129 1.00 94.88 84 ALA A N 1
ATOM 591 C CA . ALA A 1 84 ? 3.025 -3.083 4.521 1.00 94.88 84 ALA A CA 1
ATOM 592 C C . ALA A 1 84 ? 2.419 -4.304 5.227 1.00 94.88 84 ALA A C 1
ATOM 594 O O . ALA A 1 84 ? 1.791 -4.142 6.270 1.00 94.88 84 ALA A O 1
ATOM 595 N N . ALA A 1 85 ? 2.686 -5.518 4.737 1.00 95.44 85 ALA A N 1
ATOM 596 C CA . ALA A 1 85 ? 2.170 -6.761 5.306 1.00 95.44 85 ALA A CA 1
ATOM 597 C C . ALA A 1 85 ? 2.580 -7.011 6.768 1.00 95.44 85 ALA A C 1
ATOM 599 O O . ALA A 1 85 ? 1.785 -7.515 7.561 1.00 95.44 85 ALA A O 1
ATOM 600 N N . ARG A 1 86 ? 3.816 -6.652 7.138 1.00 96.19 86 ARG A N 1
ATOM 601 C CA . ARG A 1 86 ? 4.389 -6.941 8.467 1.00 96.19 86 ARG A CA 1
ATOM 602 C C . ARG A 1 86 ? 4.404 -5.744 9.413 1.00 96.19 86 ARG A C 1
ATOM 604 O O . ARG A 1 86 ? 4.496 -5.932 10.626 1.00 96.19 86 ARG A O 1
ATOM 611 N N . ALA A 1 87 ? 4.355 -4.527 8.877 1.00 95.50 87 ALA A N 1
ATOM 612 C CA . ALA A 1 87 ? 4.603 -3.322 9.652 1.00 95.50 87 ALA A CA 1
ATOM 613 C C . ALA A 1 87 ? 3.539 -3.098 10.732 1.00 95.50 87 ALA A C 1
ATOM 615 O O . ALA A 1 87 ? 2.342 -3.275 10.512 1.00 95.50 87 ALA A O 1
ATOM 616 N N . ARG A 1 88 ? 3.968 -2.660 11.913 1.00 95.56 88 ARG A N 1
ATOM 617 C CA . ARG A 1 88 ? 3.076 -2.173 12.972 1.00 95.56 88 ARG A CA 1
ATOM 618 C C . ARG A 1 88 ? 2.869 -0.674 12.835 1.00 95.56 88 ARG A C 1
ATOM 620 O O . ARG A 1 88 ? 3.704 0.025 12.269 1.00 95.56 88 ARG A O 1
ATOM 627 N N . GLN A 1 89 ? 1.779 -0.155 13.392 1.00 92.44 89 GLN A N 1
ATOM 628 C CA . GLN A 1 89 ? 1.547 1.286 13.399 1.00 92.44 89 GLN A CA 1
ATOM 629 C C . GLN A 1 89 ? 2.721 2.027 14.063 1.00 92.44 89 GLN A C 1
ATOM 631 O O . GLN A 1 89 ? 3.162 1.668 15.152 1.00 92.44 89 GLN A O 1
ATOM 636 N N . GLY A 1 90 ? 3.249 3.042 13.381 1.00 91.75 90 GLY A N 1
ATOM 637 C CA . GLY A 1 90 ? 4.417 3.817 13.787 1.00 91.75 90 GLY A CA 1
ATOM 638 C C . GLY A 1 90 ? 5.771 3.224 13.385 1.00 91.75 90 GLY A C 1
ATOM 639 O O . GLY A 1 90 ? 6.751 3.970 13.424 1.00 91.75 90 GLY A O 1
ATOM 640 N N . GLN A 1 91 ? 5.835 1.948 12.976 1.00 94.75 91 GLN A N 1
ATOM 641 C CA . GLN A 1 91 ? 7.072 1.289 12.546 1.00 94.75 91 GLN A CA 1
ATOM 642 C C . GLN A 1 91 ? 7.625 1.966 11.293 1.00 94.75 91 GLN A C 1
ATOM 644 O O . GLN A 1 91 ? 6.880 2.217 10.346 1.00 94.75 91 GLN A O 1
ATOM 649 N N . ALA A 1 92 ? 8.926 2.240 11.298 1.00 92.88 92 ALA A N 1
ATOM 650 C CA . ALA A 1 92 ? 9.659 2.768 10.158 1.00 92.88 92 ALA A CA 1
ATOM 651 C C . ALA A 1 92 ? 10.777 1.801 9.759 1.00 92.88 92 ALA A C 1
ATOM 653 O O . ALA A 1 92 ? 11.373 1.159 10.625 1.00 92.88 92 ALA A O 1
ATOM 654 N N . GLU A 1 93 ? 11.040 1.689 8.463 1.00 93.44 93 GLU A N 1
ATOM 655 C CA . GLU A 1 93 ? 12.071 0.821 7.904 1.00 93.44 93 GLU A CA 1
ATOM 656 C C . GLU A 1 93 ? 12.615 1.422 6.602 1.00 93.44 93 GLU A C 1
ATOM 658 O O . GLU A 1 93 ? 11.868 2.010 5.816 1.00 93.44 93 GLU A O 1
ATOM 663 N N . SER A 1 94 ? 13.918 1.272 6.371 1.00 92.94 94 SER A N 1
ATOM 664 C CA . SER A 1 94 ? 14.529 1.576 5.078 1.00 92.94 94 SER A CA 1
ATOM 665 C C . SER A 1 94 ? 14.280 0.409 4.132 1.00 92.94 94 SER A C 1
ATOM 667 O O . SER A 1 94 ? 14.798 -0.685 4.339 1.00 92.94 94 SER A O 1
ATOM 669 N N . VAL A 1 95 ? 13.478 0.637 3.099 1.00 92.19 95 VAL A N 1
ATOM 670 C CA . VAL A 1 95 ? 13.124 -0.365 2.097 1.00 92.19 95 VAL A CA 1
ATOM 671 C C . VAL A 1 95 ? 13.985 -0.140 0.858 1.00 92.19 95 VAL A C 1
ATOM 673 O O . VAL A 1 95 ? 14.096 0.985 0.370 1.00 92.19 95 VAL A O 1
ATOM 676 N N . GLN A 1 96 ? 14.607 -1.206 0.355 1.00 91.44 96 GLN A N 1
ATOM 677 C CA . GLN A 1 96 ? 15.355 -1.181 -0.900 1.00 91.44 96 GLN A CA 1
ATOM 678 C C . GLN A 1 96 ? 14.387 -1.330 -2.076 1.00 91.44 96 GLN A C 1
ATOM 680 O O . GLN A 1 96 ? 13.650 -2.312 -2.149 1.00 91.44 96 GLN A O 1
ATOM 685 N N . LEU A 1 97 ? 14.415 -0.380 -3.004 1.00 87.44 97 LEU A N 1
ATOM 686 C CA . LEU A 1 97 ? 13.691 -0.417 -4.272 1.00 87.44 97 LEU 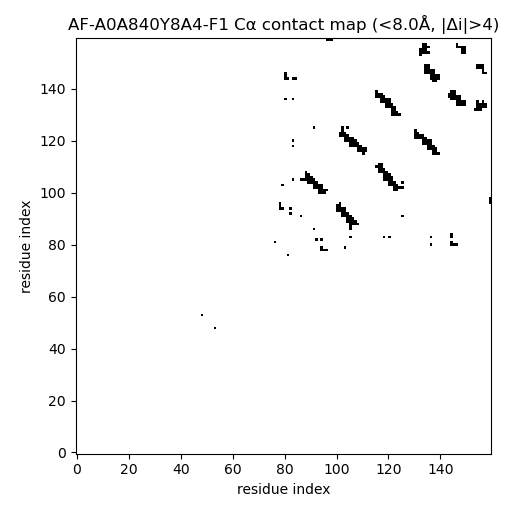A CA 1
ATOM 687 C C . LEU A 1 97 ? 14.676 -0.407 -5.452 1.00 87.44 97 LEU A C 1
ATOM 689 O O . LEU A 1 97 ? 15.847 -0.052 -5.265 1.00 87.44 97 LEU A O 1
ATOM 693 N N . PRO A 1 98 ? 14.227 -0.761 -6.673 1.00 85.00 98 PRO A N 1
ATOM 694 C CA . PRO A 1 98 ? 15.062 -0.683 -7.874 1.00 85.00 98 PRO A CA 1
ATOM 695 C C . PRO A 1 98 ? 15.646 0.715 -8.137 1.00 85.00 98 PRO A C 1
ATOM 697 O O . PRO A 1 98 ? 16.734 0.835 -8.685 1.00 85.00 98 PRO A O 1
ATOM 700 N N . GLN A 1 99 ? 14.939 1.768 -7.721 1.00 83.38 99 GLN A N 1
ATOM 701 C CA . GLN A 1 99 ? 15.301 3.173 -7.925 1.00 83.38 99 GLN A CA 1
ATOM 702 C C . GLN A 1 99 ? 16.165 3.742 -6.786 1.00 83.38 99 GLN A C 1
ATOM 704 O O . GLN A 1 99 ? 16.664 4.859 -6.899 1.00 83.38 99 GLN A O 1
ATOM 709 N N . GLY A 1 100 ? 16.318 3.016 -5.671 1.00 88.62 100 GLY A N 1
ATOM 710 C CA . GLY A 1 100 ? 17.055 3.476 -4.493 1.00 88.62 100 GLY A CA 1
ATOM 711 C C . GLY A 1 100 ? 16.444 3.020 -3.168 1.00 88.62 100 GLY A C 1
ATOM 712 O O . GLY A 1 100 ? 15.530 2.202 -3.127 1.00 88.62 100 GLY A O 1
ATOM 713 N N . VAL A 1 101 ? 16.960 3.553 -2.063 1.00 89.81 101 VAL A N 1
ATOM 714 C CA . VAL A 1 101 ? 16.453 3.266 -0.712 1.00 89.81 101 VAL A CA 1
ATOM 715 C C . VAL A 1 101 ? 15.443 4.332 -0.307 1.00 89.81 101 VAL A C 1
ATOM 717 O O . VAL A 1 101 ? 15.736 5.524 -0.390 1.00 89.81 101 VAL A O 1
ATOM 720 N N . VAL A 1 102 ? 14.278 3.912 0.189 1.00 87.88 102 VAL A N 1
ATOM 721 C CA . VAL A 1 102 ? 13.277 4.816 0.770 1.00 87.88 102 VAL A CA 1
ATOM 722 C C . VAL A 1 102 ? 13.059 4.494 2.245 1.00 87.88 102 VAL A C 1
ATOM 724 O O . VAL A 1 102 ? 12.911 3.338 2.626 1.00 87.88 102 VAL A O 1
ATOM 727 N N . SER A 1 103 ? 12.999 5.522 3.090 1.00 91.12 103 SER A N 1
ATOM 728 C CA . SER A 1 103 ? 12.481 5.384 4.454 1.00 91.12 103 SER A CA 1
ATOM 729 C C . SER A 1 103 ? 10.954 5.354 4.390 1.00 91.12 103 SER A C 1
ATOM 731 O O . SER A 1 103 ? 10.331 6.349 4.008 1.00 91.12 103 SER A O 1
ATOM 733 N N . ALA A 1 104 ? 10.360 4.211 4.732 1.00 91.69 104 ALA A N 1
ATOM 734 C CA . ALA A 1 104 ? 8.919 4.007 4.782 1.00 91.69 104 ALA A CA 1
ATOM 735 C C . ALA A 1 104 ? 8.459 3.889 6.236 1.00 91.69 104 ALA A C 1
ATOM 737 O O . ALA A 1 104 ? 9.052 3.161 7.028 1.00 91.69 104 ALA A O 1
ATOM 738 N N . ARG A 1 105 ? 7.371 4.576 6.593 1.00 93.19 105 ARG A N 1
ATOM 739 C CA . ARG A 1 105 ? 6.750 4.495 7.918 1.00 93.19 105 ARG A CA 1
ATOM 740 C C . ARG A 1 105 ? 5.286 4.123 7.806 1.00 93.19 105 ARG A C 1
ATOM 742 O O . ARG A 1 105 ? 4.536 4.771 7.089 1.00 93.19 105 ARG A O 1
ATOM 749 N N . MET A 1 106 ? 4.860 3.138 8.580 1.00 93.25 106 MET A N 1
ATOM 750 C CA . MET A 1 106 ? 3.460 2.762 8.702 1.00 93.25 106 MET A CA 1
ATOM 751 C C . MET A 1 106 ? 2.710 3.769 9.586 1.00 93.25 106 MET A C 1
ATOM 753 O O . MET A 1 106 ? 3.000 3.898 10.774 1.00 93.25 106 MET A O 1
ATOM 757 N N . VAL A 1 107 ? 1.748 4.497 9.019 1.00 91.75 107 VAL A N 1
ATOM 758 C CA . VAL A 1 107 ? 1.025 5.595 9.689 1.00 91.75 107 VAL A CA 1
ATOM 759 C C . VAL A 1 107 ? -0.273 5.112 10.323 1.00 91.75 107 V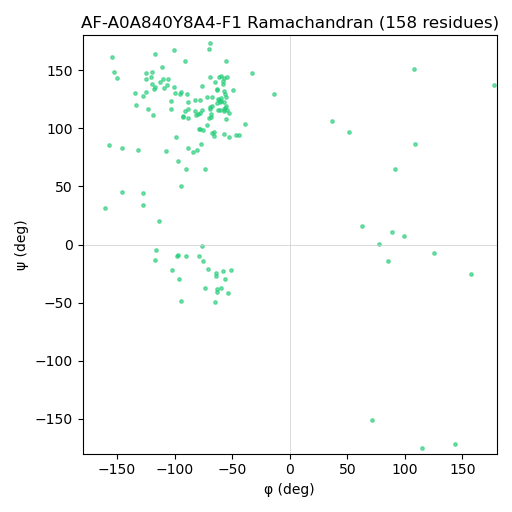AL A C 1
ATOM 761 O O . VAL A 1 107 ? -0.546 5.404 11.490 1.00 91.75 107 VAL A O 1
ATOM 764 N N . ARG A 1 108 ? -1.086 4.371 9.564 1.00 91.44 108 ARG A N 1
ATOM 765 C CA . ARG A 1 108 ? -2.388 3.867 10.023 1.00 91.44 108 ARG A CA 1
ATOM 766 C C . ARG A 1 108 ? -2.799 2.590 9.306 1.00 91.44 108 ARG A C 1
ATOM 768 O O . ARG A 1 108 ? -2.498 2.429 8.127 1.00 91.44 108 ARG A O 1
ATOM 775 N N . ALA A 1 109 ? -3.534 1.732 10.010 1.00 94.50 109 ALA A N 1
ATOM 776 C CA . ALA A 1 109 ? -4.263 0.599 9.445 1.00 94.50 109 ALA A CA 1
ATOM 777 C C . ALA A 1 109 ? -5.772 0.847 9.588 1.00 94.50 109 ALA A C 1
ATOM 779 O O . ALA A 1 109 ? -6.210 1.380 10.607 1.00 94.50 109 ALA A O 1
ATOM 780 N N . TYR A 1 110 ? -6.554 0.501 8.570 1.00 93.56 110 TYR A N 1
ATOM 781 C CA . TYR A 1 110 ? -8.006 0.677 8.544 1.00 93.56 110 TYR A CA 1
ATOM 782 C C . TYR A 1 110 ? -8.655 -0.337 7.596 1.00 93.56 110 TYR A C 1
ATOM 784 O O . TYR A 1 110 ? -7.983 -0.878 6.729 1.00 93.56 110 TYR A O 1
ATOM 792 N N . ASN A 1 111 ? -9.960 -0.578 7.724 1.00 94.00 111 ASN A N 1
ATOM 793 C CA . ASN A 1 111 ? -10.711 -1.357 6.736 1.00 94.00 111 ASN A CA 1
ATOM 794 C C . ASN A 1 111 ? -11.372 -0.411 5.732 1.00 94.00 111 ASN A C 1
ATOM 796 O O . ASN A 1 111 ? -12.029 0.553 6.128 1.00 94.00 111 ASN A O 1
ATOM 800 N N . ALA A 1 112 ? -11.194 -0.667 4.439 1.00 90.06 112 ALA A N 1
ATOM 801 C CA . ALA A 1 112 ? -11.902 0.063 3.394 1.00 90.06 112 ALA A CA 1
ATOM 802 C C . ALA A 1 112 ? -13.396 -0.302 3.377 1.00 90.06 112 ALA A C 1
ATOM 804 O O . ALA A 1 112 ? -13.812 -1.305 3.953 1.00 90.06 112 ALA A O 1
ATOM 805 N N . ALA A 1 113 ? -14.203 0.470 2.641 1.00 87.56 113 ALA A N 1
ATOM 806 C CA . ALA A 1 113 ? -15.627 0.172 2.439 1.00 87.56 113 ALA A CA 1
ATOM 807 C C . ALA A 1 113 ? -15.874 -1.209 1.795 1.00 87.56 113 ALA A C 1
ATOM 809 O O . ALA A 1 113 ? -16.935 -1.794 1.970 1.00 87.56 113 ALA A O 1
ATOM 810 N N . SER A 1 114 ? -14.877 -1.754 1.091 1.00 86.94 114 SER A N 1
ATOM 811 C CA . SER A 1 114 ? -14.888 -3.119 0.555 1.00 86.94 114 SER A CA 1
ATOM 812 C C . SER A 1 114 ? -14.635 -4.211 1.606 1.00 86.94 114 SER A C 1
ATOM 814 O O . SER A 1 114 ? -14.591 -5.383 1.253 1.00 86.94 114 SER A O 1
ATOM 816 N N . GLY A 1 115 ? -14.402 -3.852 2.873 1.00 92.75 115 GLY A N 1
ATOM 817 C CA . GLY A 1 115 ? -14.022 -4.778 3.944 1.00 92.75 115 GLY A CA 1
ATOM 818 C C . GLY A 1 115 ? -12.553 -5.213 3.915 1.00 92.75 115 GLY A C 1
ATOM 819 O O . GLY A 1 115 ? -12.127 -5.979 4.774 1.00 92.75 115 GLY A O 1
ATOM 820 N N . ARG A 1 116 ? -11.761 -4.728 2.952 1.00 93.25 116 ARG A N 1
ATOM 821 C CA . ARG A 1 116 ? -10.334 -5.052 2.834 1.00 93.25 116 ARG A CA 1
ATOM 822 C C . ARG A 1 116 ? -9.510 -4.282 3.858 1.00 93.25 116 ARG A C 1
ATOM 824 O O . ARG A 1 116 ? -9.689 -3.071 4.004 1.00 93.25 116 ARG A O 1
ATOM 831 N N . GLU A 1 117 ? -8.563 -4.965 4.496 1.00 94.62 117 GLU A N 1
ATOM 832 C CA . GLU A 1 117 ? -7.572 -4.313 5.352 1.00 94.62 117 GLU A CA 1
ATOM 833 C C . GLU A 1 117 ? -6.649 -3.450 4.485 1.00 94.62 117 GLU A C 1
ATOM 835 O O . GLU A 1 117 ? -6.059 -3.931 3.520 1.00 94.62 117 GLU A O 1
ATOM 840 N N . CYS A 1 118 ? -6.511 -2.177 4.830 1.00 94.31 118 CYS A N 1
ATOM 841 C CA . CYS A 1 118 ? -5.657 -1.211 4.164 1.00 94.31 118 CYS A CA 1
ATOM 842 C C . CYS A 1 118 ? -4.696 -0.561 5.157 1.00 94.31 118 CYS A C 1
ATOM 844 O O . CYS A 1 118 ? -4.988 -0.368 6.338 1.00 94.31 118 CYS A O 1
ATOM 846 N N . ARG A 1 119 ? -3.516 -0.219 4.658 1.00 94.38 119 ARG A N 1
ATOM 847 C CA . ARG A 1 119 ? -2.389 0.301 5.416 1.00 94.38 119 ARG A CA 1
ATOM 848 C C . ARG A 1 119 ? -1.801 1.489 4.689 1.00 94.38 119 ARG A C 1
ATOM 850 O O . ARG A 1 119 ? -1.551 1.430 3.488 1.00 94.38 119 ARG A O 1
ATOM 857 N N . GLU A 1 120 ? -1.603 2.570 5.421 1.00 91.94 120 GLU A N 1
ATOM 858 C CA . GLU A 1 120 ? -1.053 3.806 4.887 1.00 91.94 120 GLU A CA 1
ATOM 859 C C . GLU A 1 120 ? 0.397 3.956 5.293 1.00 91.94 120 GLU A C 1
ATOM 861 O O . GLU A 1 120 ? 0.725 3.951 6.482 1.00 91.94 120 GLU A O 1
ATOM 866 N N . LEU A 1 121 ? 1.248 4.110 4.290 1.00 91.75 121 LEU A N 1
ATOM 867 C CA . LEU A 1 121 ? 2.669 4.327 4.448 1.00 91.75 121 LEU A CA 1
ATOM 868 C C . LEU A 1 121 ? 2.987 5.776 4.119 1.00 91.75 121 LEU A C 1
ATOM 870 O O . LEU A 1 121 ? 2.492 6.296 3.128 1.00 91.75 121 LEU A O 1
ATOM 874 N N . GLN A 1 122 ? 3.840 6.407 4.911 1.00 89.75 122 GLN A N 1
ATOM 875 C CA . GLN A 1 122 ? 4.447 7.695 4.602 1.00 89.75 122 GLN A CA 1
ATOM 876 C C . GLN A 1 122 ? 5.903 7.487 4.204 1.00 89.75 122 GLN A C 1
ATOM 878 O O . GLN A 1 122 ? 6.590 6.642 4.783 1.00 89.75 122 GLN A O 1
ATOM 883 N N . PHE A 1 123 ? 6.367 8.272 3.235 1.00 86.62 123 PHE A N 1
ATOM 884 C CA . PHE A 1 123 ? 7.740 8.217 2.746 1.00 86.62 123 PHE A CA 1
ATOM 885 C C . PHE A 1 123 ? 8.510 9.476 3.135 1.00 86.62 123 PHE A C 1
ATOM 887 O O . PHE A 1 123 ? 7.932 10.552 3.289 1.00 86.62 123 PHE A O 1
ATOM 894 N N . GLY A 1 124 ? 9.826 9.342 3.267 1.00 77.56 124 GLY A N 1
ATOM 895 C CA . GLY A 1 124 ? 10.732 10.461 3.518 1.00 77.56 124 GLY A CA 1
ATOM 896 C C . GLY A 1 124 ? 11.423 10.403 4.883 1.00 77.56 124 GLY A C 1
ATOM 897 O O . GLY A 1 124 ? 11.303 9.403 5.603 1.00 77.56 124 GLY A O 1
ATOM 898 N N . PRO A 1 125 ? 12.194 11.451 5.229 1.00 64.19 125 PRO A N 1
ATOM 899 C CA . PRO A 1 125 ? 12.943 11.499 6.476 1.00 64.19 125 PRO A CA 1
ATOM 900 C C . PRO A 1 125 ? 11.981 11.392 7.662 1.00 64.19 125 PRO A C 1
ATOM 902 O O . PRO A 1 125 ? 11.025 12.161 7.796 1.00 64.19 125 PRO A O 1
ATOM 905 N N . SER A 1 126 ? 12.218 10.389 8.506 1.00 55.84 126 SER A N 1
ATOM 906 C CA . SER A 1 126 ? 11.409 10.093 9.684 1.00 55.84 126 SER A CA 1
ATOM 907 C C . SER A 1 126 ? 11.298 11.329 10.581 1.00 55.84 126 SER A C 1
ATOM 909 O O . SER A 1 126 ? 12.304 11.774 11.128 1.00 55.84 126 SER A O 1
ATOM 911 N N . GLY A 1 127 ? 10.091 11.870 10.762 1.00 49.12 127 GLY A N 1
ATOM 912 C CA . GLY A 1 127 ? 9.829 12.890 11.787 1.00 49.12 127 GLY A CA 1
ATOM 913 C C . GLY A 1 127 ? 9.209 14.200 11.308 1.00 49.12 127 GLY A C 1
ATOM 914 O O . GLY A 1 127 ? 8.794 14.985 12.154 1.00 49.12 127 GLY A O 1
ATOM 915 N N . ILE A 1 128 ? 9.068 14.435 9.999 1.00 54.72 128 ILE A N 1
ATOM 916 C CA . ILE A 1 128 ? 8.344 15.620 9.515 1.00 54.72 128 ILE A CA 1
ATOM 917 C C . ILE A 1 128 ? 6.853 15.297 9.387 1.00 54.72 128 ILE A C 1
ATOM 919 O O . ILE A 1 128 ? 6.429 14.553 8.500 1.00 54.72 128 ILE A O 1
ATOM 923 N N . ALA A 1 129 ? 6.040 15.867 10.280 1.00 47.59 129 ALA A N 1
ATOM 924 C CA . ALA A 1 129 ? 4.595 15.930 10.090 1.00 47.59 129 ALA A CA 1
ATOM 925 C C . ALA A 1 129 ? 4.317 16.728 8.801 1.00 47.59 129 ALA A C 1
ATOM 927 O O . ALA A 1 129 ? 4.693 17.891 8.706 1.00 47.59 129 ALA A O 1
ATOM 928 N N . GLY A 1 130 ? 3.734 16.079 7.789 1.00 50.94 130 GLY A N 1
ATOM 929 C CA . GLY A 1 130 ? 3.602 16.634 6.431 1.00 50.94 130 GLY A CA 1
ATOM 930 C C . GLY A 1 130 ? 4.652 16.152 5.417 1.00 50.94 130 GLY A C 1
ATOM 931 O O . GLY A 1 130 ? 4.678 16.658 4.300 1.00 50.94 130 GLY A O 1
ATOM 932 N N . GLY A 1 131 ? 5.501 15.178 5.778 1.00 54.69 131 GLY A N 1
ATOM 933 C CA . GLY A 1 131 ? 6.421 14.504 4.854 1.00 54.69 131 GLY A CA 1
ATOM 934 C C . GLY A 1 131 ? 5.725 13.879 3.635 1.00 54.69 131 GLY A C 1
ATOM 935 O O . GLY A 1 131 ? 4.521 13.620 3.686 1.00 54.69 131 GLY A O 1
ATOM 936 N N . ALA A 1 132 ? 6.519 13.669 2.573 1.00 61.38 132 ALA A N 1
ATOM 937 C CA . ALA A 1 132 ? 6.159 13.304 1.196 1.00 61.38 132 ALA A CA 1
ATOM 938 C C . ALA A 1 132 ? 4.910 12.411 1.042 1.00 61.38 132 ALA A C 1
ATOM 940 O O . ALA A 1 132 ? 4.646 11.560 1.898 1.00 61.38 132 ALA A O 1
ATOM 941 N N . PRO A 1 133 ? 4.152 12.571 -0.066 1.00 65.69 133 PRO A N 1
ATOM 942 C CA . PRO A 1 133 ? 2.876 11.897 -0.239 1.00 65.69 133 PRO A CA 1
ATOM 943 C C . PRO A 1 133 ? 3.051 10.386 -0.091 1.00 65.69 133 PRO A C 1
ATOM 945 O O . PRO A 1 133 ? 3.822 9.747 -0.806 1.00 65.69 133 PRO A O 1
ATOM 948 N N . GLY A 1 134 ? 2.355 9.846 0.904 1.00 79.19 134 GLY A N 1
ATOM 949 C CA . GLY A 1 134 ? 2.363 8.432 1.224 1.00 79.19 134 GLY A CA 1
ATOM 950 C C . GLY A 1 134 ? 1.666 7.579 0.170 1.00 79.19 134 GLY A C 1
ATOM 951 O O . GLY A 1 134 ? 1.023 8.106 -0.735 1.00 79.19 134 GLY A O 1
ATOM 952 N N . ALA A 1 135 ? 1.752 6.259 0.325 1.00 88.00 135 ALA A N 1
ATOM 953 C CA . ALA A 1 135 ? 0.990 5.294 -0.463 1.00 88.00 135 ALA A CA 1
ATOM 954 C C . ALA A 1 135 ? 0.095 4.443 0.434 1.00 88.00 135 ALA A C 1
ATOM 956 O O . ALA A 1 135 ? 0.425 4.139 1.580 1.00 88.00 135 ALA A O 1
ATOM 957 N N . THR A 1 136 ? -1.044 4.030 -0.113 1.00 91.75 136 THR A N 1
ATOM 958 C CA . THR A 1 136 ? -1.938 3.071 0.535 1.00 91.75 136 THR A CA 1
ATOM 959 C C . THR A 1 136 ? -1.717 1.692 -0.066 1.00 91.75 136 THR A C 1
ATOM 961 O O . THR A 1 136 ? -1.665 1.559 -1.284 1.00 91.75 136 THR A O 1
ATOM 964 N N . TYR A 1 137 ? -1.634 0.667 0.773 1.00 93.69 137 TYR A N 1
ATOM 965 C CA . TYR A 1 137 ? -1.635 -0.736 0.370 1.00 93.69 137 TYR A CA 1
ATOM 966 C C . TYR A 1 137 ? -2.854 -1.416 0.968 1.00 93.69 137 TYR A C 1
ATOM 968 O O . TYR A 1 137 ? -3.123 -1.235 2.148 1.00 93.69 137 TYR A O 1
ATOM 976 N N . CYS A 1 138 ? -3.580 -2.203 0.185 1.00 94.50 138 CYS A N 1
ATOM 977 C CA . CYS A 1 138 ? -4.722 -2.969 0.669 1.00 94.50 138 CYS A CA 1
ATOM 978 C C . CYS A 1 138 ? -4.489 -4.459 0.448 1.00 94.50 138 CYS A C 1
ATOM 980 O O . CYS A 1 138 ? -4.030 -4.867 -0.618 1.00 94.50 138 CYS A O 1
ATOM 982 N N . ASN A 1 139 ? -4.847 -5.272 1.433 1.00 94.88 139 ASN A N 1
ATOM 983 C CA . ASN A 1 139 ? -4.799 -6.719 1.354 1.00 94.88 139 ASN A CA 1
ATOM 984 C C . ASN A 1 139 ? -5.887 -7.202 0.388 1.00 94.88 139 ASN A C 1
ATOM 986 O O . ASN A 1 139 ? -7.086 -7.035 0.621 1.00 94.88 139 ASN A O 1
ATOM 990 N N . ASP A 1 140 ? -5.459 -7.673 -0.773 1.00 91.38 140 ASP A N 1
ATOM 991 C CA . ASP A 1 140 ? -6.274 -8.387 -1.737 1.00 91.38 140 ASP A CA 1
ATOM 992 C C . ASP A 1 140 ? -6.222 -9.891 -1.434 1.00 91.38 140 ASP A C 1
ATOM 994 O O . ASP A 1 140 ? -5.128 -10.443 -1.324 1.00 91.38 140 ASP A O 1
ATOM 998 N N . PRO A 1 141 ? -7.360 -10.590 -1.333 1.00 87.00 141 PRO A N 1
ATOM 999 C CA . PRO A 1 141 ? -7.356 -12.018 -1.026 1.00 87.00 141 PRO A CA 1
ATOM 1000 C C . PRO A 1 141 ? -6.692 -12.872 -2.117 1.00 87.00 141 PRO A C 1
ATOM 1002 O O . PRO A 1 141 ? -6.221 -13.965 -1.821 1.00 87.00 141 PRO A O 1
ATOM 1005 N N . SER A 1 142 ? -6.644 -12.391 -3.364 1.00 87.69 142 SER A N 1
ATOM 1006 C CA . SER A 1 142 ? -6.056 -13.119 -4.492 1.00 87.69 142 SER A CA 1
ATOM 1007 C C . SER A 1 142 ? -4.607 -12.722 -4.780 1.00 87.69 142 SER A C 1
ATOM 1009 O O . SER A 1 142 ? -3.829 -13.545 -5.254 1.00 87.69 142 SER A O 1
ATOM 1011 N N . GLN A 1 143 ? -4.228 -11.475 -4.481 1.00 86.56 143 GLN A N 1
ATOM 1012 C CA . GLN A 1 143 ? -2.916 -10.911 -4.837 1.00 86.56 143 GLN A CA 1
ATOM 1013 C C . GLN A 1 143 ? -2.045 -10.533 -3.629 1.00 86.56 143 GLN A C 1
ATOM 1015 O O . GLN A 1 143 ? -0.897 -10.126 -3.802 1.00 86.56 143 GLN A O 1
ATOM 1020 N N . GLY A 1 144 ? -2.567 -10.652 -2.408 1.00 91.12 144 GLY A N 1
ATOM 1021 C CA . GLY A 1 144 ? -1.924 -10.151 -1.200 1.00 91.12 144 GLY A CA 1
ATOM 1022 C C . GLY A 1 144 ? -1.947 -8.623 -1.126 1.00 91.12 144 GLY A C 1
ATOM 1023 O O . GLY A 1 144 ? -2.854 -7.958 -1.623 1.00 91.12 144 GLY A O 1
ATOM 1024 N N . TRP A 1 145 ? -0.951 -8.031 -0.472 1.00 92.81 145 TRP A N 1
ATOM 1025 C CA . TRP A 1 145 ? -0.872 -6.579 -0.319 1.00 92.81 145 TRP A CA 1
ATOM 1026 C C . TRP A 1 145 ? -0.576 -5.899 -1.657 1.00 92.81 145 TRP A C 1
ATOM 1028 O O . TRP A 1 145 ? 0.481 -6.104 -2.243 1.00 92.81 145 TRP A O 1
ATOM 1038 N N . VAL A 1 146 ? -1.496 -5.056 -2.124 1.00 91.69 146 VAL A N 1
ATOM 1039 C CA . VAL A 1 146 ? -1.363 -4.327 -3.393 1.00 91.69 146 VAL A CA 1
ATOM 1040 C C . VAL A 1 146 ? -1.510 -2.829 -3.183 1.00 91.69 146 VAL A C 1
ATOM 1042 O O . VAL A 1 146 ? -2.330 -2.385 -2.376 1.00 91.69 146 VAL A O 1
ATOM 1045 N N . ALA A 1 147 ? -0.731 -2.039 -3.924 1.00 90.12 147 ALA A N 1
ATOM 1046 C CA . ALA A 1 147 ? -0.843 -0.587 -3.899 1.00 90.12 147 ALA A CA 1
ATOM 1047 C C . ALA A 1 147 ? -2.236 -0.151 -4.390 1.00 90.12 147 ALA A C 1
ATOM 1049 O O . ALA A 1 147 ? -2.676 -0.505 -5.485 1.00 90.12 147 ALA A O 1
ATOM 1050 N N . ALA A 1 148 ? -2.927 0.633 -3.571 1.00 87.69 148 ALA A N 1
ATOM 1051 C CA . ALA A 1 148 ? -4.242 1.183 -3.843 1.00 87.69 148 ALA A CA 1
ATOM 1052 C C . ALA A 1 148 ? -4.147 2.694 -4.069 1.00 87.69 148 ALA A C 1
ATOM 1054 O O . ALA A 1 148 ? -3.392 3.406 -3.404 1.00 87.69 148 ALA A O 1
ATOM 1055 N N . ARG A 1 149 ? -4.956 3.199 -5.004 1.00 78.31 149 ARG A N 1
ATOM 1056 C CA . ARG A 1 149 ? -5.083 4.637 -5.243 1.00 78.31 149 ARG A CA 1
ATOM 1057 C C . ARG A 1 149 ? -5.968 5.256 -4.180 1.00 78.31 149 ARG A C 1
ATOM 1059 O O . ARG A 1 149 ? -7.115 4.847 -4.023 1.00 78.31 149 ARG A O 1
ATOM 1066 N N . ALA A 1 150 ? -5.449 6.260 -3.478 1.00 66.44 150 ALA A N 1
ATOM 1067 C CA . ALA A 1 150 ? -6.287 7.064 -2.608 1.00 66.44 150 ALA A CA 1
ATOM 1068 C C . ALA A 1 150 ? -7.364 7.751 -3.457 1.00 66.44 150 ALA A C 1
ATOM 1070 O O . ALA A 1 150 ? -7.064 8.435 -4.437 1.00 66.44 150 ALA A O 1
ATOM 1071 N N . LEU A 1 151 ? -8.626 7.537 -3.091 1.00 61.84 151 LEU A N 1
ATOM 1072 C CA . LEU A 1 151 ? -9.777 8.090 -3.810 1.00 61.84 151 LEU A CA 1
ATOM 1073 C C . LEU A 1 151 ? -9.899 9.611 -3.623 1.00 61.84 151 LEU A C 1
ATOM 1075 O O . LEU A 1 151 ? -10.507 10.295 -4.442 1.00 61.84 151 LEU A O 1
ATOM 1079 N N . LEU A 1 152 ? -9.287 10.149 -2.566 1.00 56.91 152 LEU A N 1
ATOM 1080 C CA . LEU A 1 152 ? -9.205 11.581 -2.317 1.00 56.91 152 LEU A CA 1
ATOM 1081 C C . LEU A 1 152 ? -7.959 12.131 -3.016 1.00 56.91 152 LEU A C 1
ATOM 1083 O O . LEU A 1 152 ? -6.846 11.655 -2.776 1.00 56.91 152 LEU A O 1
ATOM 1087 N N . ARG A 1 153 ? -8.173 13.111 -3.906 1.00 52.59 153 ARG A N 1
ATOM 1088 C CA . ARG A 1 153 ? -7.147 13.795 -4.711 1.00 52.59 153 ARG A CA 1
ATOM 1089 C C . ARG A 1 153 ? -6.040 14.332 -3.794 1.00 52.59 153 ARG A C 1
ATOM 1091 O O . ARG A 1 153 ? -6.162 15.421 -3.251 1.00 52.59 153 ARG A O 1
ATOM 1098 N N . GLY A 1 154 ? -4.990 13.553 -3.576 1.00 54.62 154 GLY A N 1
ATOM 1099 C CA . GLY A 1 154 ? -3.908 13.921 -2.661 1.00 54.62 154 GLY A CA 1
ATOM 1100 C C . GLY A 1 154 ? -3.102 12.738 -2.136 1.00 54.62 154 GLY A C 1
ATOM 1101 O O . GLY A 1 154 ? -1.928 12.908 -1.830 1.00 54.62 154 GLY A O 1
ATOM 1102 N N . GLY A 1 155 ? -3.672 11.529 -2.080 1.00 57.59 155 GLY A N 1
ATOM 1103 C CA . GLY A 1 155 ? -2.864 10.343 -1.787 1.00 57.59 155 GLY A CA 1
ATOM 1104 C C . GLY A 1 155 ? -2.177 9.845 -3.056 1.00 57.59 155 GLY A C 1
ATOM 1105 O O . GLY A 1 155 ? -2.837 9.451 -4.023 1.00 57.59 155 GLY A O 1
ATOM 1106 N N . ALA A 1 156 ? -0.848 9.903 -3.075 1.00 58.31 156 ALA A N 1
ATOM 1107 C CA . ALA A 1 156 ? -0.083 9.357 -4.180 1.00 58.31 156 ALA A CA 1
ATOM 1108 C C . ALA A 1 156 ? -0.181 7.827 -4.172 1.00 58.31 156 ALA A C 1
ATOM 1110 O O . ALA A 1 156 ? -0.213 7.174 -3.133 1.00 58.31 156 ALA A O 1
ATOM 1111 N N . VAL A 1 157 ? -0.219 7.237 -5.362 1.00 61.09 157 VAL A N 1
ATOM 1112 C CA . VAL A 1 157 ? 0.225 5.852 -5.516 1.00 61.09 157 VAL A CA 1
ATOM 1113 C C . VAL A 1 157 ? 1.703 5.961 -5.799 1.00 61.09 157 VAL A C 1
ATOM 1115 O O . VAL A 1 157 ? 2.073 6.554 -6.813 1.00 61.09 157 VAL A O 1
ATOM 1118 N N . TYR A 1 158 ? 2.536 5.431 -4.908 1.00 61.06 158 TYR A N 1
ATOM 1119 C CA . TYR A 1 158 ? 3.951 5.305 -5.214 1.00 61.06 158 TYR A CA 1
ATOM 1120 C C . TYR A 1 158 ? 4.082 4.377 -6.425 1.00 61.06 158 TYR A C 1
ATOM 1122 O O . TYR A 1 158 ? 3.655 3.222 -6.373 1.00 61.06 158 TYR A O 1
ATOM 1130 N N . ARG A 1 159 ? 4.585 4.918 -7.536 1.00 58.81 159 ARG A N 1
ATOM 1131 C CA . ARG A 1 159 ? 4.932 4.149 -8.728 1.00 58.81 159 ARG A CA 1
ATOM 1132 C C . ARG A 1 159 ? 6.454 4.001 -8.747 1.00 58.81 159 ARG A C 1
ATOM 1134 O O . ARG A 1 159 ? 7.109 5.043 -8.786 1.00 58.81 159 ARG A O 1
ATOM 1141 N N . PRO A 1 160 ? 6.988 2.771 -8.660 1.00 53.03 160 PRO A N 1
ATOM 1142 C CA . PRO A 1 160 ? 8.396 2.520 -8.944 1.00 53.03 160 PRO A CA 1
ATOM 1143 C C . PRO A 1 160 ? 8.720 2.913 -10.394 1.00 53.03 160 PRO A C 1
ATOM 1145 O O . PRO A 1 160 ? 7.850 2.700 -11.269 1.00 53.03 160 PRO A O 1
#